Protein AF-A0A7C7UC15-F1 (afdb_monomer_lite)

pLDDT: mean 95.68, std 2.52, range [87.5, 98.25]

Radius of gyration: 12.27 Å; chains: 1; bounding box: 30×22×30 Å

Foldseek 3Di:
DAAAEDEEADPQLVVLVVVPCPDPSNCQQQQEKEAAPVVCVVVVHDFQDWDWDDDPQGIAIGTYDHDPDRDHRYIYGYDDPRSVD

Secondary structure (DSSP, 8-state):
---EEEEE--HHHHHHHHT-TTSHHHHHHHSEEEE-HHHHHHHT--TT-EEEEE-SS-EEEEEEEE-SS--TTEEEEESSTTTT-

Structure (mmCIF, N/CA/C/O backbone):
data_AF-A0A7C7UC15-F1
#
_entry.id   AF-A0A7C7UC15-F1
#
loop_
_atom_site.group_PDB
_atom_site.id
_atom_site.type_symbol
_atom_site.label_atom_id
_atom_site.label_alt_id
_atom_site.label_comp_id
_atom_site.label_asym_id
_atom_site.label_entity_id
_atom_site.label_seq_id
_atom_site.pdbx_PDB_ins_code
_atom_site.Cartn_x
_atom_site.Cartn_y
_atom_site.Cartn_z
_atom_site.occupancy
_atom_site.B_iso_or_equiv
_atom_site.auth_seq_id
_atom_site.auth_comp_id
_atom_site.auth_asym_id
_atom_site.auth_atom_id
_atom_site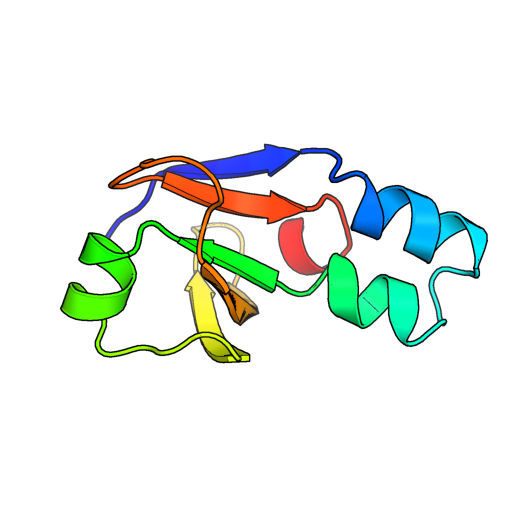.pdbx_PDB_model_num
ATOM 1 N N . MET A 1 1 ? -14.146 3.681 4.379 1.00 90.50 1 MET A N 1
ATOM 2 C CA . MET A 1 1 ? -13.410 4.451 5.411 1.00 90.50 1 MET A CA 1
ATOM 3 C C . MET A 1 1 ? -12.575 5.530 4.726 1.00 90.50 1 MET A C 1
ATOM 5 O O . MET A 1 1 ? -12.355 5.409 3.525 1.00 90.50 1 MET A O 1
ATOM 9 N N . LYS A 1 2 ? -12.183 6.597 5.434 1.00 95.81 2 LYS A N 1
ATOM 10 C CA . LYS A 1 2 ? -11.345 7.682 4.889 1.00 95.81 2 LYS A CA 1
ATOM 11 C C . LYS A 1 2 ? -9.930 7.561 5.451 1.00 95.81 2 LYS A C 1
ATOM 13 O O . LYS A 1 2 ? -9.789 7.290 6.636 1.00 95.81 2 LYS A O 1
ATOM 18 N N . PHE A 1 3 ? -8.938 7.789 4.599 1.00 97.25 3 PHE A N 1
ATOM 19 C CA . PHE A 1 3 ? -7.515 7.746 4.927 1.00 97.25 3 PHE A CA 1
ATOM 20 C C . PHE A 1 3 ? -6.813 8.949 4.303 1.00 97.25 3 PHE A C 1
ATOM 22 O O . PHE A 1 3 ? -7.268 9.470 3.279 1.00 97.25 3 PHE A O 1
ATOM 29 N N . THR A 1 4 ? -5.685 9.343 4.883 1.00 98.00 4 THR A N 1
ATOM 30 C CA . THR A 1 4 ? -4.715 10.212 4.216 1.00 98.00 4 THR A CA 1
ATOM 31 C C . THR A 1 4 ? -3.802 9.336 3.368 1.00 98.00 4 THR A C 1
ATOM 33 O O . THR A 1 4 ? -3.076 8.501 3.902 1.00 98.00 4 THR A O 1
ATOM 36 N N . LEU A 1 5 ? -3.855 9.503 2.044 1.00 97.19 5 LEU A N 1
ATOM 37 C CA . LEU A 1 5 ? -2.962 8.797 1.128 1.00 97.19 5 LEU A CA 1
ATOM 38 C C . LEU A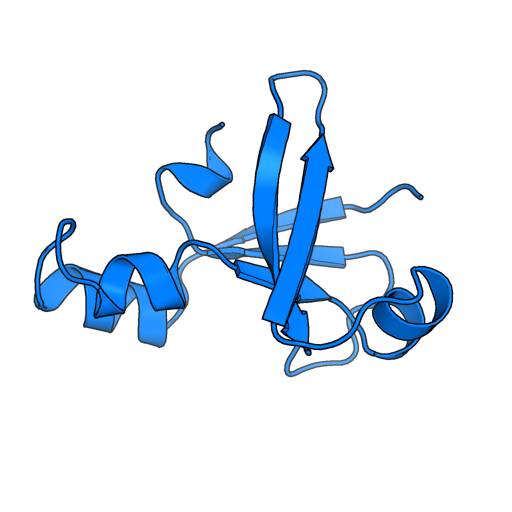 1 5 ? -1.611 9.518 1.073 1.00 97.19 5 LEU A C 1
ATOM 40 O O . LEU A 1 5 ? -1.541 10.664 0.630 1.00 97.19 5 LEU A O 1
ATOM 44 N N . VAL A 1 6 ? -0.553 8.834 1.497 1.00 97.31 6 VAL A N 1
ATOM 45 C CA . VAL A 1 6 ? 0.835 9.285 1.385 1.00 97.31 6 VAL A CA 1
ATOM 46 C C . VAL A 1 6 ? 1.532 8.458 0.312 1.00 97.31 6 VAL A C 1
ATOM 48 O O . VAL A 1 6 ? 1.360 7.245 0.220 1.00 97.31 6 VAL A O 1
ATOM 51 N N . THR A 1 7 ? 2.340 9.115 -0.511 1.00 96.94 7 THR A N 1
ATOM 52 C CA . THR A 1 7 ? 3.135 8.452 -1.546 1.00 96.94 7 THR A CA 1
ATOM 53 C C . THR A 1 7 ? 4.603 8.780 -1.353 1.00 96.94 7 THR A C 1
ATOM 55 O O . THR A 1 7 ? 4.942 9.930 -1.080 1.00 96.94 7 THR A O 1
ATOM 58 N N . GLY A 1 8 ? 5.482 7.800 -1.535 1.00 95.69 8 GLY A N 1
ATOM 59 C CA . GLY A 1 8 ? 6.921 7.994 -1.367 1.00 95.69 8 GLY A CA 1
ATOM 60 C C . GLY A 1 8 ? 7.743 6.891 -2.019 1.00 95.69 8 GLY A C 1
ATOM 61 O O . GLY A 1 8 ? 7.210 5.932 -2.578 1.00 95.69 8 GLY A O 1
ATOM 62 N N . THR A 1 9 ? 9.061 7.038 -1.993 1.00 95.00 9 THR A N 1
ATOM 63 C CA . THR A 1 9 ? 9.969 6.015 -2.519 1.00 95.00 9 THR A CA 1
ATOM 64 C C . THR A 1 9 ? 10.181 4.937 -1.466 1.00 95.00 9 THR A C 1
ATOM 66 O O . THR A 1 9 ? 10.716 5.215 -0.397 1.00 95.00 9 THR A O 1
ATOM 69 N N . ALA A 1 10 ? 9.795 3.703 -1.783 1.00 93.88 10 ALA A N 1
ATOM 70 C CA . ALA A 1 10 ? 10.134 2.535 -0.977 1.00 93.88 10 ALA A CA 1
ATOM 71 C C . ALA A 1 10 ? 11.405 1.876 -1.527 1.00 93.88 10 ALA A C 1
ATOM 73 O O . ALA A 1 10 ? 11.594 1.800 -2.741 1.00 93.88 10 ALA A O 1
ATOM 74 N N . ILE A 1 11 ? 12.264 1.355 -0.647 1.00 94.69 11 ILE A N 1
ATOM 75 C CA . ILE A 1 11 ? 13.534 0.717 -1.044 1.00 94.69 11 ILE A CA 1
ATOM 76 C C . ILE A 1 11 ? 13.285 -0.455 -2.005 1.00 94.69 11 ILE A C 1
ATOM 78 O O . ILE A 1 11 ? 13.944 -0.563 -3.036 1.00 94.69 11 ILE A O 1
ATOM 82 N N . THR A 1 12 ? 12.295 -1.299 -1.711 1.00 93.56 12 THR A N 1
ATOM 83 C CA . THR A 1 12 ? 11.923 -2.456 -2.544 1.00 93.56 12 THR A CA 1
ATOM 84 C C . THR A 1 12 ? 11.376 -2.037 -3.907 1.00 93.56 12 THR A C 1
ATOM 86 O O . THR A 1 12 ? 11.681 -2.670 -4.916 1.00 93.56 12 THR A O 1
ATOM 89 N N . GLN A 1 13 ? 10.618 -0.939 -3.963 1.00 94.75 13 GLN A N 1
ATOM 90 C CA . GLN A 1 13 ? 10.126 -0.362 -5.213 1.00 94.75 13 GLN A CA 1
ATOM 91 C C . GLN A 1 13 ? 11.279 0.199 -6.053 1.00 94.75 13 GLN A C 1
ATOM 93 O O . GLN A 1 13 ? 11.323 -0.052 -7.260 1.00 94.75 13 GLN A O 1
ATOM 98 N N . ALA A 1 14 ? 12.232 0.896 -5.431 1.00 94.56 14 ALA A N 1
ATOM 99 C CA . ALA A 1 14 ? 13.406 1.432 -6.110 1.00 94.56 14 ALA A CA 1
ATOM 100 C C . ALA A 1 14 ? 14.282 0.300 -6.667 1.00 94.56 14 ALA A C 1
ATOM 102 O O . ALA A 1 14 ? 14.605 0.296 -7.850 1.00 94.56 14 ALA A O 1
ATOM 103 N N . GLN A 1 15 ? 14.567 -0.725 -5.860 1.00 94.81 15 GLN A N 1
ATOM 104 C CA 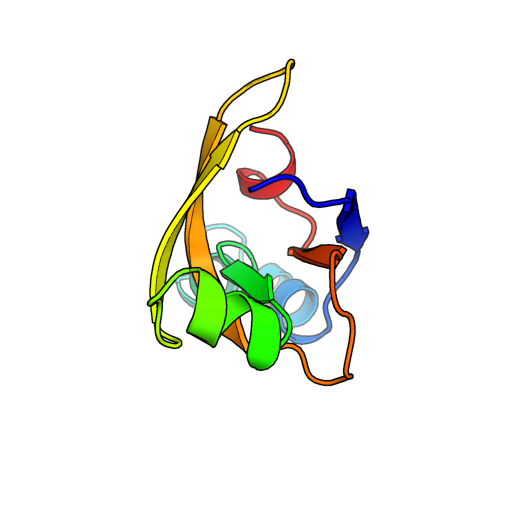. GLN A 1 15 ? 15.278 -1.924 -6.311 1.00 94.81 15 GLN A CA 1
ATOM 105 C C . GLN A 1 15 ? 14.532 -2.639 -7.444 1.00 94.81 15 GLN A C 1
ATOM 107 O O . GLN A 1 15 ? 15.144 -3.041 -8.431 1.00 94.81 15 GLN A O 1
ATOM 112 N N . GLY A 1 16 ? 13.208 -2.784 -7.335 1.00 92.75 16 GLY A N 1
ATOM 113 C CA . GLY A 1 16 ? 12.381 -3.377 -8.384 1.00 92.75 16 GLY A CA 1
ATOM 114 C C . GLY A 1 16 ? 12.463 -2.598 -9.696 1.00 92.75 16 GLY A C 1
ATOM 115 O O . GLY A 1 16 ? 12.540 -3.206 -10.761 1.00 92.75 16 GLY A O 1
ATOM 116 N N . LYS A 1 17 ? 12.523 -1.264 -9.624 1.00 92.12 17 LYS A N 1
ATOM 117 C CA . LYS A 1 17 ? 12.668 -0.387 -10.790 1.00 92.12 17 LYS A CA 1
ATOM 118 C C . LYS A 1 17 ? 13.996 -0.611 -11.521 1.00 92.12 17 LYS A C 1
ATOM 120 O O . LYS A 1 17 ? 13.977 -0.629 -12.750 1.00 92.12 17 LYS A O 1
ATOM 125 N N . GLU A 1 18 ? 15.092 -0.856 -10.801 1.00 94.38 18 GLU A N 1
ATOM 126 C CA . GLU A 1 18 ? 16.401 -1.187 -11.397 1.00 94.38 18 GLU A CA 1
ATOM 127 C C . GLU A 1 18 ? 16.392 -2.532 -12.141 1.00 94.38 18 GLU A C 1
ATOM 129 O O . GLU A 1 18 ? 17.110 -2.710 -13.119 1.00 94.38 18 GLU A O 1
ATOM 134 N N . HIS A 1 19 ? 15.518 -3.466 -11.751 1.00 89.44 19 HIS A N 1
ATOM 135 C CA . HIS A 1 19 ? 15.297 -4.711 -12.499 1.00 89.44 19 HIS A CA 1
ATOM 136 C C . HIS A 1 19 ? 14.400 -4.518 -13.739 1.00 89.44 19 HIS A C 1
ATOM 138 O O . HIS A 1 19 ? 14.168 -5.468 -14.487 1.00 89.44 19 HIS A O 1
ATOM 144 N N . GLY A 1 20 ? 13.881 -3.306 -13.954 1.00 90.38 20 GLY A N 1
ATOM 145 C CA . GLY A 1 20 ? 12.996 -2.937 -15.052 1.00 90.38 20 GLY A CA 1
ATOM 146 C C . GLY A 1 20 ? 11.546 -2.714 -14.612 1.00 90.38 20 GLY A C 1
ATOM 147 O O . GLY A 1 20 ? 10.969 -3.472 -13.837 1.00 90.38 20 GLY A O 1
ATOM 148 N N . LYS A 1 21 ? 10.897 -1.692 -15.183 1.00 88.38 21 LYS A N 1
ATOM 149 C CA . LYS A 1 21 ? 9.498 -1.325 -14.866 1.00 88.38 21 LYS A CA 1
ATOM 150 C C . LYS A 1 21 ? 8.460 -2.374 -15.284 1.00 88.38 21 LYS A C 1
ATOM 152 O O . LYS A 1 21 ? 7.340 -2.351 -14.787 1.00 88.38 21 LYS A O 1
ATOM 157 N N . LEU A 1 22 ? 8.819 -3.266 -16.207 1.00 90.38 22 LEU A N 1
ATOM 158 C CA . LEU A 1 22 ? 7.975 -4.385 -16.640 1.00 90.38 22 LEU A CA 1
ATOM 159 C C . LEU A 1 22 ? 8.241 -5.664 -15.833 1.00 90.38 22 LEU A C 1
ATOM 161 O O . LEU A 1 22 ? 7.539 -6.656 -16.008 1.00 90.38 22 LEU A O 1
ATOM 165 N N . ALA A 1 23 ? 9.244 -5.657 -14.949 1.00 91.94 23 ALA A N 1
ATOM 166 C CA . ALA A 1 23 ? 9.563 -6.812 -14.131 1.00 91.94 23 ALA A CA 1
ATOM 167 C C . ALA A 1 23 ? 8.488 -7.034 -13.060 1.00 91.94 23 ALA A C 1
ATOM 169 O O . ALA A 1 23 ? 8.005 -6.087 -12.430 1.00 91.94 23 ALA A O 1
ATOM 170 N N . GLY A 1 24 ? 8.186 -8.308 -12.784 1.00 92.62 24 GLY A N 1
ATOM 171 C CA . GLY A 1 24 ? 7.283 -8.701 -11.698 1.00 92.62 24 GLY A CA 1
ATOM 172 C C . GLY A 1 24 ? 7.685 -8.076 -10.362 1.00 92.62 24 GLY A C 1
ATOM 173 O O . GLY A 1 24 ? 6.839 -7.510 -9.685 1.00 92.62 24 GLY A O 1
ATOM 174 N N . LYS A 1 25 ? 8.993 -8.021 -10.067 1.00 92.31 25 LYS A N 1
ATOM 175 C CA . LYS A 1 25 ? 9.550 -7.373 -8.866 1.00 92.31 25 LYS A CA 1
ATOM 176 C C . LYS A 1 25 ? 9.109 -5.914 -8.693 1.00 92.31 25 LYS A C 1
ATOM 178 O O . LYS A 1 25 ? 8.792 -5.511 -7.578 1.00 92.31 25 LYS A O 1
ATOM 183 N N . TYR A 1 26 ? 9.078 -5.121 -9.769 1.00 94.81 26 TYR A N 1
ATOM 184 C CA . TYR A 1 26 ? 8.617 -3.732 -9.690 1.00 94.81 26 TYR A CA 1
ATOM 185 C C . TYR A 1 26 ? 7.121 -3.669 -9.399 1.00 94.81 26 TYR A C 1
ATOM 187 O O . TYR A 1 26 ? 6.703 -2.962 -8.485 1.00 94.81 26 TYR A O 1
ATOM 195 N N . LYS A 1 27 ? 6.318 -4.445 -10.138 1.00 94.38 27 LYS A N 1
ATOM 196 C CA . LYS A 1 27 ? 4.873 -4.538 -9.904 1.00 94.38 27 LYS A CA 1
ATOM 197 C C . LYS A 1 27 ? 4.583 -4.970 -8.470 1.00 94.38 27 LYS A C 1
ATOM 199 O O . LYS A 1 27 ? 3.740 -4.369 -7.816 1.00 94.38 27 LYS A O 1
ATOM 204 N N . ASP A 1 28 ? 5.297 -5.972 -7.974 1.00 94.81 28 ASP A N 1
ATOM 205 C CA . ASP A 1 28 ? 5.053 -6.529 -6.656 1.00 94.81 28 ASP A CA 1
ATOM 206 C C . ASP A 1 28 ? 5.342 -5.539 -5.528 1.00 94.81 28 ASP A C 1
ATOM 208 O O . ASP A 1 28 ? 4.625 -5.541 -4.528 1.00 94.81 28 ASP A O 1
ATOM 212 N N . ALA A 1 29 ? 6.354 -4.690 -5.710 1.00 95.56 29 ALA A N 1
ATOM 213 C CA . ALA A 1 29 ? 6.748 -3.684 -4.736 1.00 95.56 29 ALA A CA 1
ATOM 214 C C . ALA A 1 29 ? 6.001 -2.349 -4.884 1.00 95.56 29 ALA A C 1
ATOM 216 O O . ALA A 1 29 ? 5.867 -1.635 -3.900 1.00 95.56 29 ALA A O 1
ATOM 217 N N . ALA A 1 30 ? 5.535 -1.983 -6.083 1.00 96.56 30 ALA A N 1
ATOM 218 C CA . ALA A 1 30 ? 4.875 -0.699 -6.340 1.00 96.56 30 ALA A CA 1
ATOM 219 C C . ALA A 1 30 ? 3.336 -0.773 -6.331 1.00 96.56 30 ALA A C 1
ATOM 221 O O . ALA A 1 30 ? 2.680 0.242 -6.114 1.00 96.56 30 ALA A O 1
ATOM 222 N N . ALA A 1 31 ? 2.747 -1.951 -6.561 1.00 97.31 31 ALA A N 1
ATOM 223 C CA . ALA A 1 31 ? 1.296 -2.161 -6.592 1.00 97.31 31 ALA A CA 1
ATOM 224 C C . ALA A 1 31 ? 0.747 -2.636 -5.234 1.00 97.31 31 ALA A C 1
ATOM 226 O O . ALA A 1 31 ? -0.014 -3.609 -5.157 1.00 97.31 31 ALA A O 1
ATOM 227 N N . ILE A 1 32 ? 1.152 -1.961 -4.157 1.00 98.06 32 ILE A N 1
ATOM 228 C CA . ILE A 1 32 ? 0.727 -2.257 -2.784 1.00 98.06 32 ILE A CA 1
ATOM 229 C C . ILE A 1 32 ? 0.168 -1.012 -2.093 1.00 98.06 32 ILE A C 1
ATOM 231 O O . ILE A 1 32 ? 0.528 0.109 -2.441 1.00 98.06 32 ILE A O 1
ATOM 235 N N . CYS A 1 33 ? -0.698 -1.223 -1.106 1.00 98.12 33 CYS A N 1
ATOM 236 C CA . CYS A 1 33 ? -1.147 -0.214 -0.157 1.00 98.12 33 CYS A CA 1
ATOM 237 C C . CYS A 1 33 ? -0.819 -0.702 1.253 1.00 98.12 33 CYS A C 1
ATOM 239 O O . CYS A 1 33 ? -1.417 -1.665 1.736 1.00 98.12 33 CYS A O 1
ATOM 241 N N . GLU A 1 34 ? 0.149 -0.049 1.884 1.00 98.00 34 GLU A N 1
ATOM 242 C CA . GLU A 1 34 ? 0.508 -0.292 3.274 1.00 98.00 34 GLU A CA 1
ATOM 243 C C . GLU A 1 34 ? -0.516 0.369 4.198 1.00 98.00 34 GLU A C 1
ATOM 245 O O . GLU A 1 34 ? -0.869 1.539 4.015 1.00 98.00 34 GLU A O 1
ATOM 250 N N . LEU A 1 35 ? -1.006 -0.407 5.163 1.00 98.12 35 LEU A N 1
ATOM 251 C CA . LEU A 1 35 ? -2.015 -0.011 6.138 1.00 98.12 35 LEU A CA 1
ATOM 252 C C . LEU A 1 35 ? -1.603 -0.471 7.537 1.00 98.12 35 LEU A C 1
ATOM 254 O O . LEU A 1 35 ? -0.984 -1.526 7.705 1.00 98.12 35 LEU A O 1
ATOM 258 N N . ASP A 1 36 ? -1.995 0.307 8.541 1.00 97.94 36 ASP A N 1
ATOM 259 C CA . ASP A 1 36 ? -1.878 -0.080 9.942 1.00 97.94 36 ASP A CA 1
ATOM 260 C C . ASP A 1 36 ? -2.661 -1.372 10.234 1.00 97.94 36 ASP A C 1
ATOM 262 O O . ASP A 1 36 ? -3.737 -1.605 9.679 1.00 97.94 36 ASP A O 1
ATOM 266 N N . GLU A 1 37 ? -2.151 -2.210 11.137 1.00 96.88 37 GLU A N 1
ATOM 267 C CA . GLU A 1 37 ? -2.789 -3.479 11.508 1.00 96.88 37 GLU A CA 1
ATOM 268 C C . GLU A 1 37 ? -4.215 -3.296 12.045 1.00 96.88 37 GLU A C 1
ATOM 270 O O . GLU A 1 37 ? -5.110 -4.073 11.698 1.00 96.88 37 GLU A O 1
ATOM 275 N N . ALA A 1 38 ? -4.461 -2.246 12.832 1.00 96.94 38 ALA A N 1
ATOM 276 C CA . ALA A 1 38 ? -5.791 -1.945 13.341 1.00 96.94 38 ALA A CA 1
ATOM 277 C C . ALA A 1 38 ? -6.744 -1.526 12.214 1.00 96.94 38 ALA A C 1
ATOM 279 O O . ALA A 1 38 ? -7.928 -1.865 12.244 1.00 96.94 38 ALA A O 1
ATOM 280 N N . ASP A 1 39 ? -6.248 -0.813 11.204 1.00 97.88 39 ASP A N 1
ATOM 281 C CA . ASP A 1 39 ? -7.065 -0.406 10.062 1.00 97.88 39 ASP A CA 1
ATOM 282 C C . ASP A 1 39 ? -7.343 -1.569 9.114 1.00 97.88 39 ASP A C 1
ATOM 284 O O . ASP A 1 39 ? -8.470 -1.699 8.634 1.00 97.88 39 ASP A O 1
ATOM 288 N N . MET A 1 40 ? -6.372 -2.463 8.911 1.00 97.50 40 MET A N 1
ATOM 289 C CA . MET A 1 40 ? -6.586 -3.722 8.197 1.00 97.50 40 MET A CA 1
ATOM 290 C C . MET A 1 40 ? -7.657 -4.575 8.886 1.00 97.50 40 MET A C 1
ATOM 292 O O . MET A 1 40 ? -8.582 -5.046 8.223 1.00 97.50 40 MET A O 1
ATOM 296 N N . ALA A 1 41 ? -7.596 -4.701 10.217 1.00 97.00 41 ALA A N 1
ATOM 297 C CA . ALA A 1 41 ? -8.601 -5.417 10.998 1.00 97.00 41 ALA A CA 1
ATOM 298 C C . ALA A 1 41 ? -9.995 -4.776 10.882 1.00 97.00 41 ALA A C 1
ATOM 300 O O . ALA A 1 41 ? -10.978 -5.483 10.669 1.00 97.00 41 ALA A O 1
ATOM 301 N N . ARG A 1 42 ? -10.089 -3.440 10.950 1.00 96.44 42 ARG A N 1
ATOM 302 C CA . ARG A 1 42 ? -11.356 -2.701 10.769 1.00 96.44 42 ARG A CA 1
ATOM 303 C C . ARG A 1 42 ? -11.935 -2.846 9.363 1.00 96.44 42 ARG A C 1
ATOM 305 O O . ARG A 1 42 ? -13.152 -2.874 9.208 1.00 96.44 42 ARG A O 1
ATOM 312 N N . LEU A 1 43 ? -11.074 -2.910 8.350 1.00 96.06 43 LEU A N 1
ATOM 313 C CA . LEU A 1 43 ? -11.462 -3.141 6.960 1.00 96.06 43 LEU A CA 1
ATOM 314 C C . LEU A 1 43 ? -11.774 -4.617 6.668 1.00 96.06 43 LEU A C 1
ATOM 316 O O . LEU A 1 43 ? -12.377 -4.902 5.635 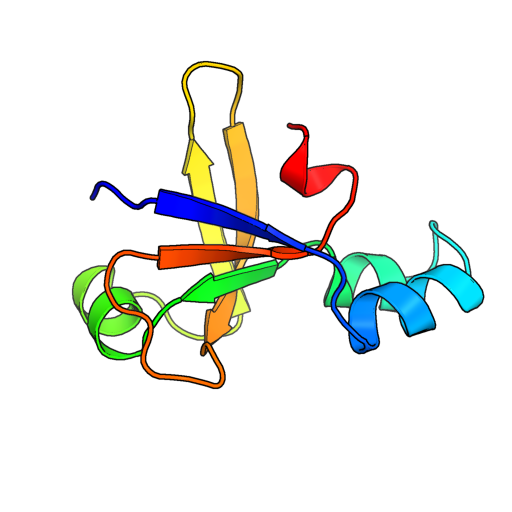1.00 96.06 43 LEU A O 1
ATOM 320 N N . GLY A 1 44 ? -11.376 -5.541 7.549 1.00 96.88 44 GLY A N 1
ATOM 321 C CA . GLY A 1 44 ? -11.524 -6.981 7.347 1.00 96.88 44 GLY A CA 1
ATOM 322 C C . GLY A 1 44 ? -10.611 -7.543 6.254 1.00 96.88 44 GLY A C 1
ATOM 323 O O . GLY A 1 44 ? -10.968 -8.537 5.627 1.00 96.88 44 GLY A O 1
ATOM 324 N N . VAL A 1 45 ? -9.460 -6.909 6.005 1.00 97.19 45 VAL A N 1
ATOM 325 C CA . VAL A 1 45 ? -8.508 -7.297 4.950 1.00 97.19 45 VAL A CA 1
ATOM 326 C C . VAL A 1 45 ? -7.229 -7.874 5.543 1.00 97.19 45 VAL A C 1
ATOM 328 O O . VAL A 1 45 ? -6.771 -7.459 6.609 1.00 97.19 45 VAL A O 1
ATOM 331 N N . LYS A 1 46 ? -6.625 -8.824 4.835 1.00 97.25 46 LYS A N 1
ATOM 332 C CA . LYS A 1 46 ? -5.350 -9.452 5.187 1.00 97.25 46 LYS A CA 1
ATOM 333 C C . LYS A 1 46 ? -4.252 -9.021 4.212 1.00 97.25 46 LYS A C 1
ATOM 335 O O . LYS A 1 46 ? -4.550 -8.588 3.097 1.00 97.25 46 LYS A O 1
ATOM 340 N N . PRO A 1 47 ? -2.967 -9.130 4.595 1.00 97.44 47 PRO A N 1
ATOM 341 C CA . PRO A 1 47 ? -1.874 -8.891 3.661 1.00 97.44 47 PRO A CA 1
ATOM 342 C C . PRO A 1 47 ? -2.025 -9.763 2.407 1.00 97.44 47 PRO A C 1
ATOM 344 O O . PRO A 1 47 ? -2.231 -10.970 2.508 1.00 97.44 47 PRO A O 1
ATOM 347 N N . GLY A 1 48 ? -1.926 -9.142 1.233 1.00 97.25 48 GLY A N 1
ATOM 348 C CA . GLY A 1 48 ? -2.128 -9.775 -0.070 1.00 97.25 48 GLY A CA 1
ATOM 349 C C . GLY A 1 48 ? -3.528 -9.592 -0.663 1.00 97.25 48 GLY A C 1
ATOM 350 O O . GLY A 1 48 ? -3.657 -9.681 -1.886 1.00 97.25 48 GLY A O 1
ATOM 351 N N . ASP A 1 49 ? -4.541 -9.270 0.147 1.00 98.25 49 ASP A N 1
ATOM 352 C CA . ASP A 1 49 ? -5.906 -9.074 -0.348 1.00 98.25 49 ASP A CA 1
ATOM 353 C C . ASP A 1 49 ? -5.998 -7.852 -1.278 1.00 98.25 49 ASP A C 1
ATOM 355 O O . ASP A 1 49 ? -5.304 -6.849 -1.073 1.00 98.25 49 ASP A O 1
ATOM 359 N N . PRO A 1 50 ? -6.861 -7.888 -2.309 1.00 97.94 50 PRO A N 1
ATOM 360 C CA . PRO A 1 50 ? -7.075 -6.740 -3.174 1.00 97.94 50 PRO A CA 1
ATOM 361 C C . PRO A 1 50 ? -7.854 -5.644 -2.437 1.00 97.94 50 PRO A C 1
ATOM 363 O O . PRO A 1 50 ? -8.954 -5.867 -1.935 1.00 97.94 50 PRO A O 1
ATOM 366 N N . VAL A 1 51 ? -7.321 -4.424 -2.449 1.00 97.62 51 VAL A N 1
ATOM 367 C CA . VAL A 1 51 ? -7.980 -3.229 -1.914 1.00 97.62 51 VAL A CA 1
ATOM 368 C C . VAL A 1 51 ? -8.173 -2.190 -3.006 1.00 97.62 51 VAL A C 1
ATOM 370 O O . VAL A 1 51 ? -7.286 -1.935 -3.823 1.00 97.62 51 VAL A O 1
ATOM 373 N N . ARG A 1 52 ? -9.359 -1.575 -3.028 1.00 97.81 52 ARG A N 1
ATOM 374 C CA . ARG A 1 52 ? -9.669 -0.466 -3.931 1.00 97.81 52 ARG A CA 1
ATOM 375 C C . ARG A 1 52 ? -9.419 0.859 -3.225 1.00 97.81 52 ARG A C 1
ATOM 377 O O . ARG A 1 52 ? -10.117 1.193 -2.270 1.00 97.81 52 ARG A O 1
ATOM 384 N N . VAL A 1 53 ? -8.490 1.640 -3.758 1.00 97.62 53 VAL A N 1
ATOM 385 C CA . VAL A 1 53 ? -8.231 3.018 -3.339 1.00 97.62 53 VAL A CA 1
ATOM 386 C C . VAL A 1 53 ? -8.958 3.948 -4.306 1.00 97.62 53 VAL A C 1
ATOM 388 O O . VAL A 1 53 ? -8.905 3.767 -5.523 1.00 97.62 53 VAL A O 1
ATOM 391 N N . LYS A 1 54 ? -9.708 4.913 -3.772 1.00 97.69 54 LYS A N 1
ATOM 392 C CA . LYS A 1 54 ? -10.496 5.868 -4.560 1.00 97.69 54 LYS A CA 1
ATOM 393 C C . LYS A 1 54 ? -10.255 7.279 -4.044 1.00 97.69 54 LYS A C 1
ATOM 395 O O . LYS A 1 54 ? -10.378 7.527 -2.846 1.00 97.69 54 LYS A O 1
ATOM 400 N N . SER A 1 55 ? -9.965 8.194 -4.960 1.00 96.06 55 SER A N 1
ATOM 401 C CA . SER A 1 55 ? -9.846 9.626 -4.702 1.00 96.06 55 SER A CA 1
ATOM 402 C C . SER A 1 55 ? -10.819 10.406 -5.596 1.00 96.06 55 SER A C 1
ATOM 404 O O . SER A 1 55 ? -11.638 9.822 -6.307 1.00 96.06 55 SER A O 1
ATOM 406 N N . LYS A 1 56 ? -10.748 11.742 -5.561 1.00 96.62 56 LYS A N 1
ATOM 407 C CA . LYS A 1 56 ? -11.476 12.600 -6.511 1.00 96.62 56 LYS A CA 1
ATOM 408 C C . LYS A 1 56 ? -10.885 12.579 -7.928 1.00 96.62 56 LYS A C 1
ATOM 410 O O . LYS A 1 56 ? -11.547 13.034 -8.849 1.00 96.62 56 LYS A O 1
ATOM 415 N N . PHE A 1 57 ? -9.652 12.096 -8.079 1.00 95.94 57 PHE A N 1
ATOM 416 C CA . PHE A 1 57 ? -8.924 12.078 -9.349 1.00 95.94 57 PHE A CA 1
ATOM 417 C C . PHE A 1 57 ? -9.070 10.748 -10.091 1.00 95.94 57 PHE A C 1
ATOM 419 O O . PHE A 1 57 ? -8.967 10.727 -11.311 1.00 95.94 57 PHE A O 1
ATOM 426 N N . GLY A 1 58 ? -9.352 9.662 -9.367 1.00 96.19 58 GLY A N 1
ATOM 427 C CA . GLY A 1 58 ? -9.386 8.330 -9.951 1.00 96.19 58 GLY A CA 1
ATOM 428 C C . GLY A 1 58 ? -9.528 7.210 -8.926 1.00 96.19 58 GLY A C 1
ATOM 429 O O . GLY A 1 58 ? -9.911 7.428 -7.766 1.00 96.19 58 GLY A O 1
ATOM 430 N N . SER A 1 59 ? -9.288 5.981 -9.376 1.00 97.00 59 SER A N 1
ATOM 431 C CA . SER A 1 59 ? -9.371 4.790 -8.535 1.00 97.00 59 SER A CA 1
ATOM 432 C C . SER A 1 59 ? -8.484 3.672 -9.060 1.00 97.00 59 SER A C 1
ATOM 434 O O . SER A 1 59 ? -8.431 3.405 -10.257 1.00 97.00 59 SER A O 1
ATOM 436 N N . VAL A 1 60 ? -7.859 2.958 -8.129 1.00 97.81 60 VAL A N 1
ATOM 437 C CA . VAL A 1 60 ? -6.932 1.869 -8.417 1.00 97.81 60 VAL A CA 1
ATOM 438 C C . VAL A 1 60 ? -7.182 0.691 -7.488 1.00 97.81 60 VAL A C 1
ATOM 440 O O . VAL A 1 60 ? -7.621 0.859 -6.349 1.00 97.81 60 VAL A O 1
ATOM 443 N N . VAL A 1 61 ? -6.903 -0.516 -7.976 1.00 98.00 61 VAL A N 1
ATOM 444 C CA . VAL A 1 61 ? -6.852 -1.726 -7.152 1.00 98.00 61 VAL A CA 1
ATOM 445 C C . VAL A 1 61 ? -5.393 -2.131 -6.971 1.00 98.00 61 VAL A C 1
ATOM 447 O O . VAL A 1 61 ? -4.665 -2.294 -7.950 1.00 98.00 61 VAL A O 1
ATOM 450 N N . VAL A 1 62 ? -4.979 -2.282 -5.717 1.00 98.06 62 VAL A N 1
ATOM 451 C CA . VAL A 1 62 ? -3.630 -2.687 -5.291 1.00 98.06 62 VAL A CA 1
ATOM 452 C C . VAL A 1 62 ? -3.741 -3.758 -4.206 1.00 98.06 62 VAL A C 1
ATOM 454 O O . VAL A 1 62 ? -4.840 -4.038 -3.730 1.00 98.06 62 VAL A O 1
ATOM 457 N N . ARG A 1 63 ? -2.632 -4.394 -3.821 1.00 98.25 63 ARG A N 1
ATOM 458 C CA . ARG A 1 63 ? -2.639 -5.396 -2.741 1.00 98.25 63 ARG A CA 1
ATOM 459 C C . ARG A 1 63 ? -2.439 -4.739 -1.381 1.00 98.25 63 ARG A C 1
ATOM 461 O O . ARG A 1 63 ? -1.577 -3.875 -1.249 1.00 98.25 63 ARG A O 1
ATOM 468 N N . ALA A 1 64 ? -3.177 -5.169 -0.369 1.00 98.19 64 ALA A N 1
ATOM 469 C CA . ALA A 1 64 ? -2.939 -4.743 1.001 1.00 98.19 64 ALA A CA 1
ATOM 470 C C . ALA A 1 64 ? -1.584 -5.264 1.502 1.00 98.19 64 ALA A C 1
ATOM 472 O O . ALA A 1 64 ? -1.219 -6.418 1.266 1.00 98.19 64 ALA A O 1
ATOM 473 N N . ALA A 1 65 ? -0.858 -4.427 2.229 1.00 97.88 65 ALA A N 1
ATOM 474 C CA . ALA A 1 65 ? 0.357 -4.784 2.943 1.00 97.88 65 ALA A CA 1
ATOM 475 C C . ALA A 1 65 ? 0.287 -4.214 4.364 1.00 97.88 65 ALA A C 1
ATOM 477 O O . ALA A 1 65 ? -0.341 -3.183 4.596 1.00 97.88 65 ALA A O 1
ATOM 478 N N . LYS A 1 66 ? 0.923 -4.888 5.324 1.00 97.56 66 LYS A N 1
ATOM 479 C CA . LYS A 1 66 ? 1.032 -4.368 6.690 1.00 97.56 66 LYS A CA 1
ATOM 480 C C . LYS A 1 66 ? 2.109 -3.285 6.717 1.00 97.56 66 LYS A C 1
ATOM 482 O O . LYS A 1 66 ? 3.233 -3.542 6.287 1.00 97.56 66 LYS A O 1
ATOM 487 N N . ALA A 1 67 ? 1.767 -2.106 7.224 1.00 95.94 67 ALA A N 1
ATOM 488 C CA . ALA A 1 67 ? 2.729 -1.038 7.455 1.00 95.94 67 ALA A CA 1
ATOM 489 C C . ALA A 1 67 ? 3.783 -1.476 8.485 1.00 95.94 67 ALA A C 1
ATOM 491 O O . ALA A 1 67 ? 3.485 -2.198 9.441 1.00 95.94 67 ALA A O 1
ATOM 492 N N . ARG A 1 68 ? 5.030 -1.033 8.294 1.00 91.62 68 ARG A N 1
ATOM 493 C CA . ARG A 1 68 ? 6.126 -1.332 9.229 1.00 91.62 68 ARG A CA 1
ATOM 494 C C . ARG A 1 68 ? 5.946 -0.630 10.576 1.00 91.62 68 ARG A C 1
ATOM 496 O O . ARG A 1 68 ? 6.304 -1.193 11.607 1.00 91.62 68 ARG A O 1
ATOM 503 N N . GLU A 1 69 ? 5.430 0.593 10.546 1.00 91.50 69 GLU A N 1
ATOM 504 C CA . GLU A 1 69 ? 5.197 1.430 11.720 1.00 91.50 69 GLU A CA 1
ATOM 505 C C . GLU A 1 69 ? 3.696 1.636 11.950 1.00 91.50 69 GLU A C 1
ATOM 507 O O . GLU A 1 69 ? 2.927 1.650 10.979 1.00 91.50 69 GLU A O 1
ATOM 512 N N . PRO A 1 70 ? 3.269 1.814 13.214 1.00 92.06 70 PRO A N 1
ATOM 513 C CA . PRO A 1 70 ? 1.874 2.059 13.536 1.00 92.06 70 PRO A CA 1
ATOM 514 C C . PRO A 1 70 ? 1.449 3.436 13.011 1.00 92.06 70 PRO A C 1
ATOM 516 O O . PRO A 1 70 ? 1.830 4.476 13.545 1.00 92.06 70 PRO A O 1
ATOM 519 N N . THR A 1 71 ? 0.684 3.438 11.925 1.00 94.38 71 THR A N 1
ATOM 520 C CA . THR A 1 71 ? 0.382 4.616 11.095 1.00 94.38 71 THR A CA 1
ATOM 521 C C . THR A 1 71 ? -1.114 4.711 10.826 1.00 94.38 71 THR A C 1
ATOM 523 O O . THR A 1 71 ? -1.582 4.824 9.695 1.00 94.38 71 THR A O 1
ATOM 526 N N . GLN A 1 72 ? -1.898 4.644 11.900 1.00 96.81 72 GLN A N 1
ATOM 527 C CA . GLN A 1 72 ? -3.347 4.595 11.801 1.00 96.81 72 GLN A CA 1
ATOM 528 C C . GLN A 1 72 ? -3.943 5.802 11.054 1.00 96.81 72 GLN A C 1
ATOM 530 O O . GLN A 1 72 ? -3.586 6.954 11.296 1.00 96.81 72 GLN A O 1
ATOM 535 N N . GLY A 1 73 ? -4.885 5.540 10.147 1.00 97.38 73 GLY A N 1
ATOM 536 C CA . GLY A 1 73 ? -5.520 6.543 9.293 1.00 97.38 73 GLY A CA 1
ATOM 537 C C . GLY A 1 73 ? -4.660 6.997 8.108 1.00 97.38 73 GLY A C 1
ATOM 538 O O . GLY A 1 73 ? -5.138 7.785 7.284 1.00 97.38 73 GLY A O 1
ATOM 539 N N . ILE A 1 74 ? -3.435 6.482 7.976 1.00 97.81 74 ILE A N 1
ATOM 540 C CA . ILE A 1 74 ? -2.545 6.728 6.843 1.00 97.81 74 ILE A CA 1
ATOM 541 C C . ILE A 1 74 ? -2.509 5.476 5.968 1.00 97.81 74 ILE A C 1
ATOM 543 O O . ILE A 1 74 ? -2.332 4.358 6.442 1.00 97.81 74 ILE A O 1
ATOM 547 N N . ALA A 1 75 ? -2.683 5.680 4.667 1.00 97.69 75 ALA A N 1
ATOM 548 C CA . ALA A 1 75 ? -2.446 4.663 3.656 1.00 97.69 75 ALA A CA 1
ATOM 549 C C . ALA A 1 75 ? -1.209 5.070 2.859 1.00 97.69 75 ALA A C 1
ATOM 551 O O . ALA A 1 75 ? -1.146 6.202 2.376 1.00 97.69 75 ALA A O 1
ATOM 552 N N . PHE A 1 76 ? -0.241 4.171 2.703 1.00 98.00 76 PHE A N 1
ATOM 553 C CA . PHE A 1 76 ? 0.965 4.450 1.927 1.00 98.00 76 PHE A CA 1
ATOM 554 C C . PHE A 1 76 ? 1.004 3.626 0.637 1.00 98.00 76 PHE A C 1
ATOM 556 O O . PHE A 1 76 ? 0.834 2.409 0.668 1.00 98.00 76 PHE A O 1
ATOM 563 N N . ILE A 1 77 ? 1.230 4.285 -0.503 1.00 97.94 77 ILE A N 1
ATOM 564 C CA . ILE A 1 77 ? 1.457 3.624 -1.799 1.00 97.94 77 ILE A CA 1
ATOM 565 C C . ILE A 1 77 ? 2.815 4.084 -2.348 1.00 97.94 77 ILE A C 1
ATOM 567 O O . ILE A 1 77 ? 3.017 5.290 -2.535 1.00 97.94 77 ILE A O 1
ATOM 571 N N . PRO A 1 78 ? 3.751 3.163 -2.644 1.00 97.75 78 PRO A N 1
ATOM 572 C CA . PRO A 1 78 ? 5.020 3.523 -3.259 1.00 97.75 78 PRO A CA 1
ATOM 573 C C . PRO A 1 78 ? 4.832 4.238 -4.601 1.00 97.75 78 PRO A C 1
ATOM 575 O O . PRO A 1 78 ? 3.916 3.940 -5.368 1.00 97.75 78 PRO A O 1
ATOM 578 N N . THR A 1 79 ? 5.729 5.169 -4.922 1.00 95.19 79 THR A N 1
ATOM 579 C CA . THR A 1 79 ? 5.642 5.923 -6.180 1.00 95.19 79 THR A CA 1
ATOM 580 C C . THR A 1 7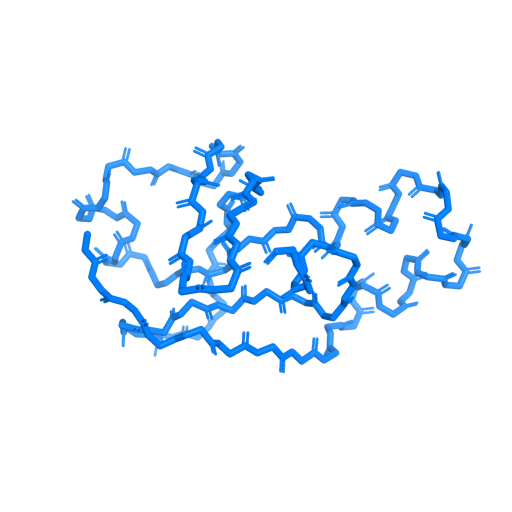9 ? 5.643 4.996 -7.401 1.00 95.19 79 THR A C 1
ATOM 582 O O . THR A 1 79 ? 6.448 4.070 -7.539 1.00 95.19 79 THR A O 1
ATOM 585 N N . GLY A 1 80 ? 4.731 5.249 -8.334 1.00 93.69 80 GLY A N 1
ATOM 586 C CA . GLY A 1 80 ? 4.545 4.406 -9.507 1.00 93.69 80 GLY A CA 1
ATOM 587 C C . GLY A 1 80 ? 3.220 4.691 -10.206 1.00 93.69 80 GLY A C 1
ATOM 588 O O . GLY A 1 80 ? 2.460 5.545 -9.750 1.00 93.69 80 GLY A O 1
ATOM 589 N N . PRO A 1 81 ? 2.918 3.980 -11.304 1.00 94.50 81 PRO A N 1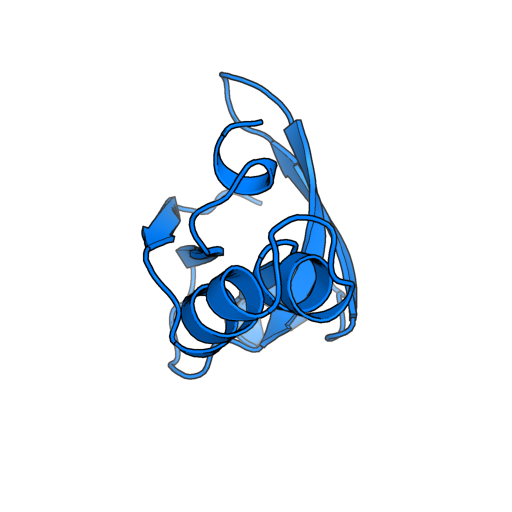
ATOM 590 C CA . PRO A 1 81 ? 1.690 4.208 -12.062 1.00 94.50 81 PRO A CA 1
ATOM 591 C C . PRO A 1 81 ? 0.426 3.978 -11.221 1.00 94.50 81 PRO A C 1
ATOM 593 O O . PRO A 1 81 ? -0.557 4.676 -11.423 1.00 94.50 81 PRO A O 1
ATOM 596 N N . TRP A 1 82 ? 0.462 3.072 -10.235 1.00 96.38 82 TRP A N 1
ATOM 597 C CA . TRP A 1 82 ? -0.669 2.827 -9.332 1.00 96.38 82 TRP A CA 1
ATOM 598 C C . TRP A 1 82 ? -0.974 3.999 -8.396 1.00 96.38 82 TRP A C 1
ATOM 600 O O . TRP A 1 82 ? -2.137 4.246 -8.107 1.00 96.38 82 TRP A O 1
ATOM 610 N N . ALA A 1 83 ? 0.042 4.737 -7.942 1.00 95.38 83 ALA A N 1
ATOM 611 C CA . ALA A 1 83 ? -0.157 5.900 -7.076 1.00 95.38 83 ALA A CA 1
ATOM 612 C C . ALA A 1 83 ? -0.787 7.097 -7.817 1.00 95.38 83 ALA A C 1
ATOM 614 O O . ALA A 1 83 ? -1.418 7.939 -7.186 1.00 95.38 83 ALA A O 1
ATOM 615 N N . ASN A 1 84 ? -0.625 7.161 -9.145 1.00 93.88 84 ASN A N 1
ATOM 616 C CA . ASN A 1 84 ? -1.073 8.267 -10.003 1.00 93.88 84 ASN A CA 1
ATOM 617 C C . ASN A 1 84 ? -2.413 8.000 -10.718 1.00 93.88 84 ASN A C 1
ATOM 619 O O . ASN A 1 84 ? -2.760 8.734 -11.643 1.00 93.88 84 ASN A O 1
ATOM 623 N N . ALA A 1 85 ? -3.106 6.921 -10.353 1.00 87.50 85 ALA A N 1
ATOM 624 C CA . ALA A 1 85 ? -4.330 6.453 -11.002 1.00 87.50 85 ALA A CA 1
ATOM 625 C C . ALA A 1 85 ? -5.622 7.102 -10.472 1.00 87.50 85 ALA A C 1
ATOM 627 O O . ALA A 1 85 ? -5.615 7.741 -9.392 1.00 87.50 85 ALA A O 1
#

Sequence (85 aa):
MKFTLVTGTAITQAQGKEHGKLAGKYKDAAAICELDEADMARLGVKPGDPVRVKSKFGSVVVRAAKAREPTQGIAFIPTGPWANA